Protein AF-A0A1F2T6V3-F1 (afdb_monomer_lite)

Sequence (115 aa):
MSKENAGTTALYRAPLGANAARLEAVARLPVGRITGGDVSPDGDWVAMRTNQELLLYRTASLTGGKRAEPRRFELASVAEPQREGVAIGADGLIYLVGEGGGGGGTLATIRCSLR

Structure (mmCIF, N/CA/C/O backbone):
data_AF-A0A1F2T6V3-F1
#
_entry.id   AF-A0A1F2T6V3-F1
#
loop_
_atom_site.group_PDB
_atom_site.id
_atom_site.type_symbol
_atom_site.label_atom_id
_atom_site.label_alt_id
_atom_site.label_comp_id
_atom_site.label_asym_id
_atom_site.label_entity_id
_atom_site.label_seq_id
_atom_site.pdbx_PDB_ins_code
_atom_site.Cartn_x
_atom_site.Cartn_y
_atom_site.Cartn_z
_atom_site.occupancy
_atom_site.B_iso_or_equiv
_atom_site.auth_seq_id
_atom_site.auth_comp_id
_atom_site.auth_asym_id
_atom_site.auth_atom_id
_atom_site.pdbx_PDB_model_num
ATOM 1 N N . MET A 1 1 ? 6.406 22.471 -2.160 1.00 27.31 1 MET A N 1
ATOM 2 C CA . MET A 1 1 ? 6.058 21.876 -0.852 1.00 27.31 1 MET A CA 1
ATOM 3 C C . MET A 1 1 ? 6.088 20.365 -1.009 1.00 27.31 1 MET A C 1
ATOM 5 O O . MET A 1 1 ? 5.158 19.825 -1.592 1.00 27.31 1 MET A O 1
ATOM 9 N N . SER A 1 2 ? 7.159 19.684 -0.595 1.00 35.47 2 SER A N 1
ATOM 10 C CA . SER A 1 2 ? 7.128 18.219 -0.522 1.00 35.47 2 SER A CA 1
ATOM 11 C C . SER A 1 2 ? 6.339 17.821 0.725 1.00 35.47 2 SER A C 1
ATOM 13 O O . SER A 1 2 ? 6.506 18.393 1.801 1.00 35.47 2 SER A O 1
ATOM 15 N N . LYS A 1 3 ? 5.416 16.876 0.567 1.00 43.69 3 LYS A N 1
ATOM 16 C CA . LYS A 1 3 ? 4.506 16.362 1.603 1.00 43.69 3 LYS A CA 1
ATOM 17 C C . LYS A 1 3 ? 5.250 15.421 2.573 1.00 43.69 3 LYS A C 1
ATOM 19 O O . LYS A 1 3 ? 4.735 14.369 2.933 1.00 43.69 3 LYS A O 1
ATOM 24 N N . GLU A 1 4 ? 6.508 15.711 2.902 1.00 55.72 4 GLU A N 1
ATOM 25 C CA . GLU A 1 4 ? 7.462 14.686 3.337 1.00 55.72 4 GLU A CA 1
ATOM 26 C C . GLU A 1 4 ? 8.332 15.151 4.498 1.00 55.72 4 GLU A C 1
ATOM 28 O O . GLU A 1 4 ? 8.857 16.262 4.493 1.00 55.72 4 GLU A O 1
ATOM 33 N N . ASN A 1 5 ? 8.507 14.267 5.484 1.00 48.28 5 ASN A N 1
ATOM 34 C CA . ASN A 1 5 ? 9.433 14.480 6.588 1.00 48.28 5 ASN A CA 1
ATOM 35 C C . ASN A 1 5 ? 10.209 13.182 6.890 1.00 48.28 5 ASN A C 1
ATOM 37 O O . ASN A 1 5 ? 9.667 12.224 7.445 1.00 48.28 5 ASN A O 1
ATOM 41 N N . ALA A 1 6 ? 11.485 13.169 6.495 1.00 52.47 6 ALA A N 1
ATOM 42 C CA . ALA A 1 6 ? 12.550 12.310 7.025 1.00 52.47 6 ALA A CA 1
ATOM 43 C C . ALA A 1 6 ? 12.270 10.790 7.125 1.00 52.47 6 ALA A C 1
ATOM 45 O O . ALA A 1 6 ? 12.573 10.169 8.141 1.00 52.47 6 ALA A O 1
ATOM 46 N N . GLY A 1 7 ? 11.708 10.165 6.082 1.00 62.19 7 GLY A N 1
ATOM 47 C CA . GLY A 1 7 ? 11.634 8.695 6.006 1.00 62.19 7 GLY A CA 1
ATOM 48 C C . GLY A 1 7 ? 10.656 8.035 6.986 1.00 62.19 7 GLY A C 1
ATOM 49 O O . GLY A 1 7 ? 10.753 6.835 7.232 1.00 62.19 7 GLY A O 1
ATOM 50 N N . THR A 1 8 ? 9.716 8.805 7.541 1.00 73.50 8 THR A N 1
ATOM 51 C CA . T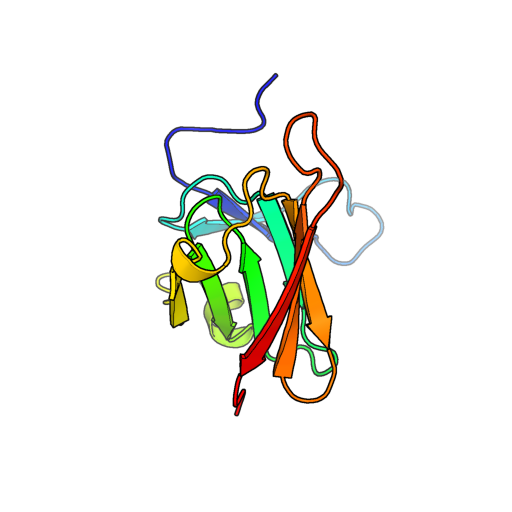HR A 1 8 ? 8.601 8.273 8.331 1.00 73.50 8 THR A CA 1
ATOM 52 C C . THR A 1 8 ? 7.277 8.735 7.741 1.00 73.50 8 THR A C 1
ATOM 54 O O . THR A 1 8 ? 7.101 9.912 7.426 1.00 73.50 8 THR A O 1
ATOM 57 N N . THR A 1 9 ? 6.328 7.810 7.613 1.00 84.94 9 THR A N 1
ATOM 58 C CA . THR A 1 9 ? 4.981 8.106 7.112 1.00 84.94 9 THR A CA 1
ATOM 59 C C . THR A 1 9 ? 3.999 8.128 8.275 1.00 84.94 9 THR A C 1
ATOM 61 O O . THR A 1 9 ? 3.973 7.212 9.096 1.00 84.94 9 THR A O 1
ATOM 64 N N . ALA A 1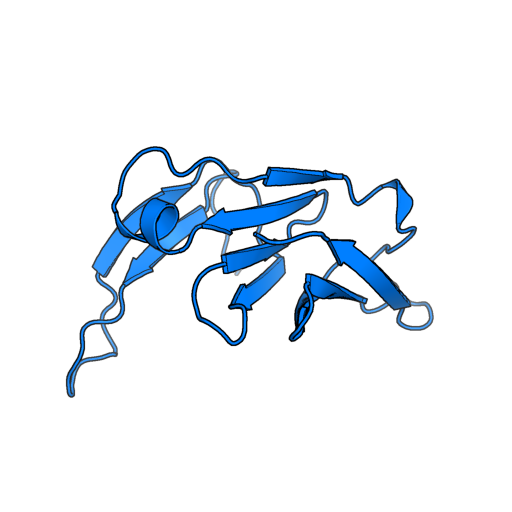 10 ? 3.191 9.182 8.377 1.00 87.19 10 ALA A N 1
ATOM 65 C CA . ALA A 1 10 ? 2.153 9.280 9.397 1.00 87.19 10 ALA A CA 1
ATOM 66 C C . ALA A 1 10 ? 0.849 8.633 8.904 1.00 87.19 10 ALA A C 1
ATOM 68 O O . ALA A 1 10 ? 0.369 8.941 7.814 1.00 87.19 10 ALA A O 1
ATOM 69 N N . LEU A 1 11 ? 0.282 7.750 9.726 1.00 87.06 11 LEU A N 1
ATOM 70 C CA . LEU A 1 11 ? -1.035 7.158 9.531 1.00 87.06 11 LEU A CA 1
ATOM 71 C C . LEU A 1 11 ? -2.063 7.962 10.319 1.00 87.06 11 LEU A C 1
ATOM 73 O O . LEU A 1 11 ? -1.888 8.202 11.520 1.00 87.06 11 LEU A O 1
ATOM 77 N N . TYR A 1 12 ? -3.153 8.316 9.650 1.00 88.38 12 TYR A N 1
ATOM 78 C CA . TYR A 1 12 ? -4.260 9.038 10.250 1.00 88.38 12 TYR A CA 1
ATOM 79 C C . TYR A 1 12 ? -5.583 8.302 10.050 1.00 88.38 12 TYR A C 1
ATOM 81 O O . TYR A 1 12 ? -5.749 7.553 9.091 1.00 88.38 12 TYR A O 1
ATOM 89 N N . ARG A 1 13 ? -6.533 8.559 10.946 1.00 86.69 13 ARG A N 1
ATOM 90 C CA . ARG A 1 13 ? -7.919 8.106 10.866 1.00 86.69 13 ARG A CA 1
ATOM 91 C C . ARG A 1 13 ? -8.814 9.308 10.595 1.00 86.69 13 ARG A C 1
ATOM 93 O O . ARG A 1 13 ? -8.699 10.328 11.272 1.00 86.69 13 ARG A O 1
ATOM 100 N N . ALA A 1 14 ? -9.705 9.181 9.620 1.00 86.56 14 ALA A N 1
ATOM 101 C CA . ALA A 1 14 ? -10.791 10.134 9.446 1.00 86.56 14 ALA A CA 1
ATOM 102 C C . ALA A 1 14 ? -11.923 9.779 10.431 1.00 86.56 14 ALA A C 1
ATOM 104 O O . ALA A 1 14 ? -12.371 8.628 10.426 1.00 86.56 14 ALA A O 1
ATOM 105 N N . PRO A 1 15 ? -12.371 10.706 11.294 1.00 81.31 15 PRO A N 1
ATOM 106 C CA . PRO A 1 15 ? -13.515 10.462 12.161 1.00 81.31 15 PRO A CA 1
ATOM 107 C C . PRO A 1 15 ? -14.796 10.341 11.324 1.00 81.31 15 PRO A C 1
ATOM 109 O O . PRO A 1 15 ? -14.978 11.053 10.335 1.00 81.31 15 PRO A O 1
ATOM 112 N N . LEU A 1 16 ? -15.700 9.448 11.730 1.00 78.62 16 LEU A N 1
ATOM 113 C CA . LEU A 1 16 ? -17.016 9.316 11.105 1.00 78.62 16 LEU A CA 1
ATOM 114 C C . LEU A 1 16 ? -17.903 10.491 11.557 1.00 78.62 16 LEU A C 1
ATOM 116 O O . LEU A 1 16 ? -18.162 10.642 12.749 1.00 78.62 16 LEU A O 1
ATOM 120 N N . GLY A 1 17 ? -18.354 11.340 10.625 1.00 74.12 17 GLY A N 1
ATOM 121 C CA . GLY A 1 17 ? -19.262 12.463 10.905 1.00 74.12 17 GLY A CA 1
ATOM 122 C C . GLY A 1 17 ? -19.018 13.708 10.042 1.00 74.12 17 GLY A C 1
ATOM 123 O O . GLY A 1 17 ? -18.116 13.741 9.209 1.00 74.12 17 GLY A O 1
ATOM 124 N N . ALA A 1 18 ? -19.814 14.763 10.263 1.00 65.06 18 ALA A N 1
ATOM 125 C CA . ALA A 1 18 ? -19.802 15.999 9.463 1.00 65.06 18 ALA A CA 1
ATOM 126 C C . ALA A 1 18 ? -18.479 16.801 9.521 1.00 65.06 18 ALA A C 1
ATOM 128 O O . ALA A 1 18 ? -18.261 17.685 8.699 1.00 65.06 18 ALA A O 1
ATOM 129 N N . ASN A 1 19 ? -17.574 16.470 10.451 1.00 59.41 19 ASN A N 1
ATOM 130 C CA . ASN A 1 19 ? -16.278 17.132 10.641 1.00 59.41 19 ASN A CA 1
ATOM 131 C C . ASN A 1 19 ? -15.089 16.276 10.159 1.00 59.41 19 ASN A C 1
ATOM 133 O O . ASN A 1 19 ? -14.025 16.279 10.778 1.00 59.41 19 ASN A O 1
ATOM 137 N N . ALA A 1 20 ? -15.234 15.579 9.026 1.00 64.31 20 ALA A N 1
ATOM 138 C CA . ALA A 1 20 ? -14.164 14.793 8.393 1.00 64.31 20 ALA A CA 1
ATOM 139 C C . ALA A 1 20 ? -12.911 15.613 7.987 1.00 64.31 20 ALA A C 1
ATOM 141 O O . ALA A 1 20 ? -11.911 15.048 7.553 1.00 64.31 20 ALA A O 1
ATOM 142 N N . ALA A 1 21 ? -12.934 16.943 8.148 1.00 75.44 21 ALA A N 1
ATOM 143 C CA . ALA A 1 21 ? -11.815 17.836 7.851 1.00 75.44 21 ALA A CA 1
ATOM 144 C C . ALA A 1 21 ? -10.628 17.713 8.830 1.00 75.44 21 ALA A C 1
ATOM 146 O O . ALA A 1 21 ? -9.523 18.143 8.498 1.00 75.44 21 ALA A O 1
ATOM 147 N N . ARG A 1 22 ? -10.821 17.140 10.029 1.00 83.19 22 ARG A N 1
ATOM 148 C CA . ARG A 1 22 ? -9.736 16.930 11.001 1.00 83.19 22 ARG A CA 1
ATOM 149 C C . ARG A 1 22 ? -9.420 15.447 11.141 1.00 83.19 22 ARG A C 1
ATOM 151 O O . ARG A 1 22 ? -10.245 14.680 11.618 1.00 83.19 22 ARG A O 1
ATOM 158 N N . LEU A 1 23 ? -8.199 15.069 10.774 1.00 87.69 23 LEU A N 1
ATOM 159 C CA . LEU A 1 23 ? -7.716 13.699 10.905 1.00 87.69 23 LEU A CA 1
ATOM 160 C C . LEU A 1 23 ? -7.093 13.449 12.288 1.00 87.69 23 LEU A C 1
ATOM 162 O O . LEU A 1 23 ? -6.388 14.303 12.832 1.00 87.69 23 LEU A O 1
ATOM 166 N N . GLU A 1 24 ? -7.315 12.258 12.837 1.00 86.75 24 GLU A N 1
ATOM 167 C CA . GLU A 1 24 ? -6.734 11.797 14.099 1.00 86.75 24 GLU A CA 1
ATOM 168 C C . GLU A 1 24 ? -5.446 11.019 13.830 1.00 86.75 24 GLU A C 1
ATOM 170 O O . GLU A 1 24 ? -5.426 10.104 13.009 1.00 86.75 24 GLU A O 1
ATOM 175 N N . ALA A 1 25 ? -4.351 11.365 14.507 1.00 86.94 25 ALA A N 1
ATOM 176 C CA . ALA A 1 25 ? -3.099 10.629 14.362 1.00 86.94 25 ALA A CA 1
ATOM 177 C C . ALA A 1 25 ? -3.223 9.228 14.983 1.00 86.94 25 ALA A C 1
ATOM 179 O O . ALA A 1 25 ? -3.573 9.096 16.154 1.00 86.94 25 ALA A O 1
ATOM 180 N N . VAL A 1 26 ? -2.892 8.191 14.210 1.00 86.31 26 VAL A N 1
ATOM 181 C CA . VAL A 1 26 ? -2.947 6.785 14.650 1.00 86.31 26 VAL A CA 1
ATOM 182 C C . VAL A 1 26 ? -1.550 6.266 14.965 1.00 86.31 26 VAL A C 1
ATOM 184 O O . VAL A 1 26 ? -1.305 5.722 16.040 1.00 86.31 26 VAL A O 1
ATOM 187 N N . ALA A 1 27 ? -0.619 6.418 14.021 1.00 85.56 27 ALA A N 1
ATOM 188 C CA . ALA A 1 27 ? 0.725 5.866 14.139 1.00 85.56 27 ALA A CA 1
ATOM 189 C C . ALA A 1 27 ? 1.731 6.593 13.241 1.00 85.56 27 ALA A C 1
ATOM 191 O O . ALA A 1 27 ? 1.369 7.303 12.304 1.00 85.56 27 ALA A O 1
ATOM 192 N N . ARG A 1 28 ? 3.018 6.358 13.506 1.00 86.12 28 ARG A N 1
ATOM 193 C CA . ARG A 1 28 ? 4.100 6.599 12.550 1.00 86.12 28 ARG A CA 1
ATOM 194 C C . ARG A 1 28 ? 4.615 5.254 12.068 1.00 86.12 28 ARG A C 1
ATOM 196 O O . ARG A 1 28 ? 4.912 4.381 12.881 1.00 86.12 28 ARG A O 1
ATOM 203 N N . LEU A 1 29 ? 4.703 5.101 10.759 1.00 84.81 29 LEU A N 1
ATOM 204 C CA . LEU A 1 29 ? 5.214 3.916 10.095 1.00 84.81 29 LEU A CA 1
ATOM 205 C C . LEU A 1 29 ? 6.679 4.173 9.708 1.00 84.81 29 LEU A C 1
ATOM 207 O O . LEU A 1 29 ? 6.967 5.234 9.139 1.00 84.81 29 LEU A O 1
ATOM 211 N N . PRO A 1 30 ? 7.604 3.238 9.992 1.00 84.75 30 PRO A N 1
ATOM 212 C CA . PRO A 1 30 ? 9.012 3.337 9.603 1.00 84.75 30 PRO A CA 1
ATOM 213 C C . PRO A 1 30 ? 9.175 2.973 8.119 1.00 84.75 30 PRO A C 1
ATOM 215 O O . PRO A 1 30 ? 9.874 2.029 7.755 1.00 84.75 30 PRO A O 1
ATOM 218 N N . VAL A 1 31 ? 8.436 3.674 7.265 1.00 84.00 31 VAL A N 1
ATOM 219 C CA . VAL A 1 31 ? 8.418 3.485 5.817 1.00 84.00 31 VAL A CA 1
ATOM 220 C C . VAL A 1 31 ? 8.731 4.815 5.163 1.00 84.00 31 VAL A C 1
ATOM 222 O O . VAL A 1 31 ? 8.282 5.870 5.628 1.00 84.00 31 VAL A O 1
ATOM 225 N N . GLY A 1 32 ? 9.512 4.740 4.087 1.00 80.62 32 GLY A N 1
ATOM 226 C CA . GLY A 1 32 ? 9.896 5.897 3.296 1.00 80.62 32 GLY A CA 1
ATOM 227 C C . GLY A 1 32 ? 8.704 6.552 2.601 1.00 80.62 32 GLY A C 1
ATOM 228 O O . GLY A 1 32 ? 7.540 6.283 2.894 1.00 80.62 32 GLY A O 1
ATOM 229 N N . ARG A 1 33 ? 9.011 7.427 1.647 1.00 85.19 33 ARG A N 1
A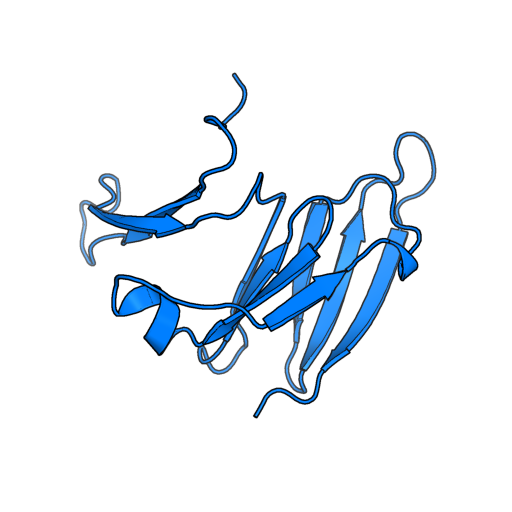TOM 230 C CA . ARG A 1 33 ? 8.006 8.138 0.857 1.00 85.19 33 ARG A CA 1
ATOM 231 C C . ARG A 1 33 ? 7.049 7.154 0.175 1.00 85.19 33 ARG A C 1
ATOM 233 O O . ARG A 1 33 ? 7.473 6.390 -0.694 1.00 85.19 33 ARG A O 1
ATOM 240 N N . ILE A 1 34 ? 5.773 7.220 0.550 1.00 88.88 34 ILE A N 1
ATOM 241 C CA . ILE A 1 34 ? 4.693 6.517 -0.143 1.00 88.88 34 ILE A CA 1
ATOM 242 C C . ILE A 1 34 ? 4.362 7.267 -1.434 1.00 88.88 34 ILE A C 1
ATOM 244 O O . ILE A 1 34 ? 4.215 8.489 -1.421 1.00 88.88 34 ILE A O 1
ATOM 248 N N . THR A 1 35 ? 4.243 6.538 -2.537 1.00 88.75 35 THR A N 1
ATOM 249 C CA . THR A 1 35 ? 3.858 7.072 -3.848 1.00 88.75 35 THR A CA 1
ATOM 250 C C . THR A 1 35 ? 2.451 6.682 -4.267 1.00 88.75 35 THR A C 1
ATOM 252 O O . THR A 1 35 ? 1.799 7.451 -4.964 1.00 88.75 35 THR A O 1
ATOM 255 N N . GLY A 1 36 ? 1.938 5.572 -3.739 1.00 90.81 36 GLY A N 1
ATOM 256 C CA . GLY A 1 36 ? 0.568 5.133 -3.958 1.00 90.81 36 GLY A CA 1
ATOM 257 C C . GLY A 1 36 ? 0.102 4.187 -2.861 1.00 90.81 36 GLY A C 1
ATOM 258 O O . GLY A 1 36 ? 0.910 3.629 -2.113 1.00 90.81 36 GLY A O 1
ATOM 259 N N . GLY A 1 37 ? -1.206 3.998 -2.768 1.00 92.88 37 GLY A N 1
ATOM 260 C CA . GLY A 1 37 ? -1.792 3.011 -1.880 1.00 92.88 37 GLY A CA 1
ATOM 261 C C . GLY A 1 37 ? -3.206 2.655 -2.301 1.00 92.88 37 GLY A C 1
ATOM 262 O O . GLY A 1 37 ? -3.884 3.470 -2.921 1.00 92.88 37 GLY A O 1
ATOM 263 N N . ASP A 1 38 ? -3.614 1.441 -1.963 1.00 95.69 38 ASP A N 1
ATOM 264 C CA . ASP A 1 38 ? -4.929 0.899 -2.284 1.00 95.69 38 ASP A CA 1
ATOM 265 C C . ASP A 1 38 ? -5.332 -0.166 -1.251 1.00 95.69 38 ASP A C 1
ATOM 267 O O . ASP A 1 38 ? -4.490 -0.658 -0.490 1.00 95.69 38 ASP A O 1
ATOM 271 N N . VAL A 1 39 ? -6.616 -0.505 -1.194 1.00 94.56 39 VAL A N 1
ATOM 272 C CA . VAL A 1 39 ? -7.181 -1.478 -0.249 1.00 94.56 39 VAL A CA 1
ATOM 273 C C . VAL A 1 39 ? -7.826 -2.612 -1.033 1.00 94.56 39 VAL A C 1
ATOM 275 O O . VAL A 1 39 ? -8.506 -2.368 -2.025 1.00 94.56 39 VAL A O 1
ATOM 278 N N . SER A 1 40 ? -7.613 -3.858 -0.602 1.00 94.00 40 SER A N 1
ATOM 279 C CA . SER A 1 40 ? -8.228 -5.013 -1.258 1.00 94.00 40 SER A CA 1
ATOM 280 C C . SER A 1 40 ? -9.759 -4.921 -1.234 1.00 94.00 40 SER A C 1
ATOM 282 O O . SER A 1 40 ? -10.319 -4.343 -0.301 1.00 94.00 40 SER A O 1
ATOM 284 N N . PRO A 1 41 ? -10.466 -5.525 -2.209 1.00 93.19 41 PRO A N 1
ATOM 285 C CA . PRO A 1 41 ? -11.930 -5.463 -2.259 1.00 93.19 41 PRO A CA 1
ATOM 286 C C . PRO A 1 41 ? -12.646 -6.003 -1.010 1.00 93.19 41 PRO A C 1
ATOM 288 O O . PRO A 1 41 ? -13.753 -5.568 -0.706 1.00 93.19 41 PRO A O 1
ATOM 291 N N . ASP A 1 42 ? -12.023 -6.938 -0.289 1.00 92.81 42 ASP A N 1
ATOM 292 C CA . ASP A 1 42 ? -12.515 -7.485 0.984 1.00 92.81 42 ASP A CA 1
ATOM 293 C C . ASP A 1 42 ? -12.157 -6.618 2.208 1.00 92.81 42 ASP A C 1
ATOM 295 O O . ASP A 1 42 ? -12.661 -6.855 3.303 1.00 92.81 42 ASP A O 1
ATOM 299 N N . GLY A 1 43 ? -11.313 -5.598 2.039 1.00 93.12 43 GLY A N 1
ATOM 300 C CA . GLY A 1 43 ? -10.851 -4.719 3.109 1.00 93.12 43 GLY A CA 1
ATOM 301 C C . GLY A 1 43 ? -9.746 -5.302 3.994 1.00 93.12 43 GLY A C 1
ATOM 302 O O . GLY A 1 43 ? -9.272 -4.602 4.892 1.00 93.12 43 GLY A O 1
ATOM 303 N N . ASP A 1 44 ? -9.294 -6.535 3.764 1.00 93.81 44 ASP A N 1
ATOM 304 C CA . ASP A 1 44 ? -8.361 -7.233 4.659 1.00 93.81 44 ASP A CA 1
ATOM 305 C C . ASP A 1 44 ? -6.897 -6.816 4.481 1.00 93.81 44 ASP A C 1
ATOM 307 O O . ASP A 1 44 ? -6.074 -7.007 5.392 1.00 93.81 44 ASP A O 1
ATOM 311 N N . TRP A 1 45 ? -6.564 -6.240 3.327 1.00 94.62 45 TRP A N 1
ATOM 312 C CA . TRP A 1 45 ? -5.214 -5.843 2.962 1.00 94.62 45 TRP A CA 1
ATOM 313 C C . TRP A 1 45 ? -5.134 -4.384 2.535 1.00 94.62 45 TRP A C 1
ATOM 315 O O . TRP A 1 45 ? -5.951 -3.889 1.766 1.00 94.62 45 TRP A O 1
ATOM 325 N N . VAL A 1 46 ? -4.064 -3.722 2.968 1.00 94.31 46 VAL A N 1
ATOM 326 C CA . VAL A 1 46 ? -3.648 -2.412 2.468 1.00 94.31 46 VAL A CA 1
ATOM 327 C C . VAL A 1 46 ? -2.336 -2.579 1.719 1.00 94.31 46 VAL A C 1
ATOM 329 O O . VAL A 1 46 ? -1.333 -3.008 2.298 1.00 94.31 46 VAL A O 1
ATOM 332 N N . ALA A 1 47 ? -2.339 -2.215 0.442 1.00 94.94 47 ALA A N 1
ATOM 333 C CA . ALA A 1 47 ? -1.138 -2.061 -0.355 1.00 94.94 47 ALA A CA 1
ATOM 334 C C . ALA A 1 47 ? -0.631 -0.624 -0.224 1.00 94.94 47 ALA A C 1
ATOM 336 O O . ALA A 1 47 ? -1.368 0.335 -0.433 1.00 94.94 47 ALA A O 1
ATOM 337 N N . MET A 1 48 ? 0.642 -0.468 0.110 1.00 93.25 48 MET A N 1
ATOM 338 C CA . MET A 1 48 ? 1.354 0.802 0.060 1.00 93.25 48 MET A CA 1
ATOM 339 C C . MET A 1 48 ? 2.585 0.634 -0.810 1.00 93.25 48 MET A C 1
ATOM 341 O O . MET A 1 48 ? 3.306 -0.355 -0.710 1.00 93.25 48 MET A O 1
ATOM 345 N N . ARG A 1 49 ? 2.846 1.620 -1.652 1.00 92.19 49 ARG A N 1
ATOM 346 C CA . ARG A 1 49 ? 3.967 1.606 -2.577 1.00 92.19 49 ARG A CA 1
ATOM 347 C C . ARG A 1 49 ? 4.940 2.706 -2.214 1.00 92.19 49 ARG A C 1
ATOM 349 O O . ARG A 1 49 ? 4.528 3.833 -1.968 1.00 92.19 49 ARG A O 1
ATOM 356 N N . THR A 1 50 ? 6.223 2.383 -2.197 1.00 88.69 50 THR A N 1
ATOM 357 C CA . THR A 1 50 ? 7.307 3.364 -2.152 1.00 88.69 50 THR A CA 1
ATOM 358 C C . THR A 1 50 ? 8.041 3.375 -3.486 1.00 88.69 50 THR A C 1
ATOM 360 O O . THR A 1 50 ? 7.750 2.597 -4.395 1.00 88.69 50 THR A O 1
ATOM 363 N N . ASN A 1 51 ? 9.069 4.214 -3.591 1.00 84.00 51 ASN A N 1
ATOM 364 C CA . ASN A 1 51 ? 9.989 4.140 -4.719 1.00 84.00 51 ASN A CA 1
ATOM 365 C C . ASN A 1 51 ? 10.753 2.808 -4.785 1.00 84.00 51 ASN A C 1
ATOM 367 O O . ASN A 1 51 ? 11.371 2.541 -5.799 1.00 84.00 51 ASN A O 1
ATOM 371 N N . GLN A 1 52 ? 10.821 1.994 -3.738 1.00 86.25 52 GLN A N 1
ATOM 372 C CA . GLN A 1 52 ? 11.690 0.807 -3.735 1.00 86.25 52 GLN A CA 1
ATOM 373 C C . GLN A 1 52 ? 10.929 -0.482 -3.464 1.00 86.25 52 GLN A C 1
ATOM 375 O O . GLN A 1 52 ? 11.363 -1.551 -3.883 1.00 86.25 52 GLN A O 1
ATOM 380 N N . GLU A 1 53 ? 9.793 -0.383 -2.787 1.00 90.44 53 GLU A N 1
ATOM 381 C CA . GLU A 1 53 ? 9.108 -1.525 -2.210 1.00 90.44 53 GLU A CA 1
ATOM 382 C C . GLU A 1 53 ? 7.600 -1.415 -2.416 1.00 90.44 53 GLU A C 1
ATOM 384 O O . GLU A 1 53 ? 7.007 -0.340 -2.287 1.00 90.44 53 GLU A O 1
ATOM 389 N N . LEU A 1 54 ? 6.974 -2.562 -2.649 1.00 92.00 54 LEU A N 1
ATOM 390 C CA . LEU A 1 54 ? 5.569 -2.788 -2.359 1.00 92.00 54 LEU A CA 1
ATOM 391 C C . LEU A 1 54 ? 5.455 -3.356 -0.940 1.00 92.00 54 LEU A C 1
ATOM 393 O O . LEU A 1 54 ? 6.112 -4.335 -0.586 1.00 92.00 54 LEU A O 1
ATOM 397 N N . LEU A 1 55 ? 4.604 -2.731 -0.137 1.00 93.56 55 LEU A N 1
ATOM 398 C CA . LEU A 1 55 ? 4.340 -3.057 1.255 1.00 93.56 55 LEU A CA 1
ATOM 399 C C . LEU A 1 55 ? 2.890 -3.527 1.376 1.00 93.56 55 LEU A C 1
ATOM 401 O O . LEU A 1 55 ? 1.974 -2.776 1.047 1.00 93.56 55 LEU A O 1
ATOM 405 N N . LEU A 1 56 ? 2.668 -4.743 1.868 1.00 94.25 56 LEU A N 1
ATOM 406 C CA . LEU A 1 56 ? 1.330 -5.290 2.098 1.00 94.25 56 LEU A CA 1
ATOM 407 C C . LEU A 1 56 ? 1.085 -5.467 3.589 1.00 94.25 56 LEU A C 1
ATOM 409 O O . LEU A 1 56 ? 1.747 -6.271 4.249 1.00 94.25 56 LEU A O 1
ATOM 413 N N . TYR A 1 57 ? 0.112 -4.734 4.110 1.00 93.38 57 TYR A N 1
ATOM 414 C CA . TYR A 1 57 ? -0.298 -4.797 5.504 1.00 93.38 57 TYR A CA 1
ATOM 415 C C . TYR A 1 57 ? -1.635 -5.503 5.638 1.00 93.38 57 TYR A C 1
ATOM 417 O O . TYR A 1 57 ? -2.545 -5.253 4.854 1.00 93.38 57 TYR A O 1
ATOM 425 N N . ARG A 1 58 ? -1.795 -6.290 6.702 1.00 93.44 58 ARG A N 1
ATOM 426 C CA . ARG A 1 58 ? -3.133 -6.620 7.196 1.00 93.44 58 ARG A CA 1
ATOM 427 C C . ARG A 1 58 ? -3.789 -5.359 7.747 1.00 93.44 58 ARG A C 1
ATOM 429 O O . ARG A 1 58 ? -3.202 -4.692 8.604 1.00 93.44 58 ARG A O 1
ATOM 436 N N . THR A 1 59 ? -5.009 -5.060 7.312 1.00 92.50 59 THR A N 1
ATOM 437 C CA . THR A 1 59 ? -5.750 -3.862 7.739 1.00 92.50 59 THR A CA 1
ATOM 438 C C . THR A 1 59 ? -5.942 -3.823 9.254 1.00 92.50 59 THR A C 1
ATOM 440 O O . THR A 1 59 ? -5.715 -2.787 9.885 1.00 92.50 59 THR A O 1
ATOM 443 N N . ALA A 1 60 ? -6.268 -4.964 9.869 1.00 91.81 60 ALA A N 1
ATOM 444 C CA . ALA A 1 60 ? -6.417 -5.075 11.320 1.00 91.81 60 ALA A CA 1
ATOM 445 C C . ALA A 1 60 ? -5.115 -4.735 12.069 1.00 91.81 60 ALA A C 1
ATOM 447 O O . ALA A 1 60 ? -5.131 -3.993 13.049 1.00 91.81 60 ALA A O 1
ATOM 448 N N . SER A 1 61 ? -3.966 -5.206 11.574 1.00 89.94 61 SER A N 1
ATOM 449 C CA . SER A 1 61 ? -2.659 -4.888 12.163 1.00 89.94 61 SER A CA 1
ATOM 450 C C . SER A 1 61 ? -2.299 -3.414 11.984 1.00 89.94 61 SER A C 1
ATOM 452 O O . SER A 1 61 ? -1.785 -2.787 12.908 1.00 89.94 61 SER A O 1
ATOM 454 N 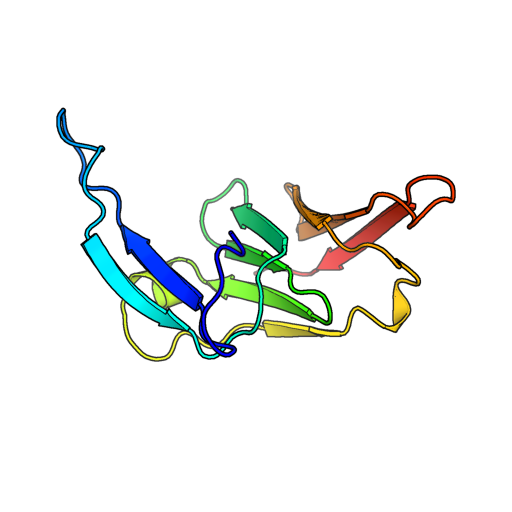N . LEU A 1 62 ? -2.584 -2.845 10.808 1.00 89.06 62 LEU A N 1
ATOM 455 C CA . LEU A 1 62 ? -2.277 -1.451 10.494 1.00 89.06 62 LEU A CA 1
ATOM 456 C C . LEU A 1 62 ? -3.094 -0.470 11.344 1.00 89.06 62 LEU A C 1
ATOM 458 O O . LEU A 1 62 ? -2.556 0.519 11.841 1.00 89.06 62 LEU A O 1
ATOM 462 N N . THR A 1 63 ? -4.381 -0.755 11.537 1.00 86.81 63 THR A N 1
ATOM 463 C CA . THR A 1 63 ? -5.312 0.120 12.266 1.00 86.81 63 THR A CA 1
ATOM 464 C C . THR A 1 63 ? -5.306 -0.097 13.781 1.00 86.81 63 THR A C 1
ATOM 466 O O . THR A 1 63 ? -5.659 0.827 14.516 1.00 86.81 63 THR A O 1
ATOM 469 N N . GLY A 1 64 ? -4.862 -1.270 14.251 1.00 82.31 64 GLY A N 1
ATOM 470 C CA . GLY A 1 64 ? -4.775 -1.627 15.672 1.00 82.31 64 GLY A CA 1
ATOM 471 C C . GLY A 1 64 ? -3.717 -0.855 16.472 1.00 82.31 64 GLY A C 1
ATOM 472 O O . GLY A 1 64 ? -3.820 -0.763 17.691 1.00 82.31 64 GLY A O 1
ATOM 473 N N .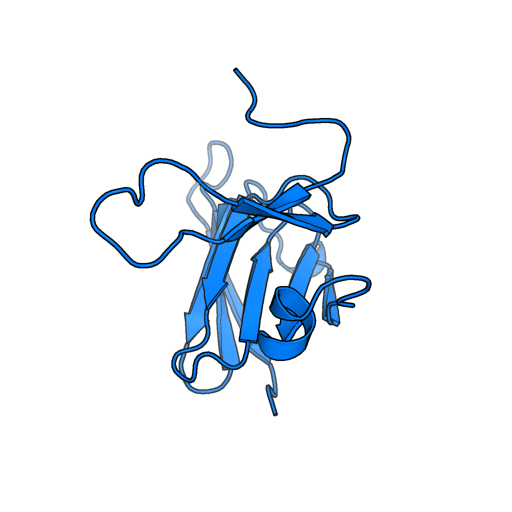 GLY A 1 65 ? -2.747 -0.231 15.799 1.00 67.44 65 GLY A N 1
ATOM 474 C CA . GLY A 1 65 ? -1.776 0.668 16.421 1.00 67.44 65 GLY A CA 1
ATOM 475 C C . GLY A 1 65 ? -0.574 -0.035 17.070 1.00 67.44 65 GLY A C 1
ATOM 476 O O . GLY A 1 65 ? -0.703 -0.903 17.921 1.00 67.44 65 GLY A O 1
ATOM 477 N N . LYS A 1 66 ? 0.616 0.457 16.692 1.00 63.00 66 LYS A N 1
ATOM 478 C CA . LYS A 1 66 ? 1.984 0.091 17.121 1.00 63.00 66 LYS A CA 1
ATOM 479 C C . LYS A 1 66 ? 2.472 -1.299 16.664 1.00 63.00 66 LYS A C 1
ATOM 481 O O . LYS A 1 66 ? 2.129 -2.319 17.241 1.00 63.00 66 LYS A O 1
ATOM 486 N N . ARG A 1 67 ? 3.399 -1.270 15.688 1.00 69.56 67 ARG A N 1
ATOM 487 C CA . ARG A 1 67 ? 4.134 -2.398 15.061 1.00 69.56 67 ARG A CA 1
ATOM 488 C C . ARG A 1 67 ? 3.362 -3.241 14.040 1.00 69.56 67 ARG A C 1
ATOM 490 O O . ARG A 1 67 ? 3.507 -4.456 13.994 1.00 69.56 67 ARG A O 1
ATOM 497 N N . ALA A 1 68 ? 2.604 -2.597 13.158 1.00 81.50 68 ALA A N 1
ATOM 498 C CA . ALA A 1 68 ? 2.209 -3.269 11.927 1.00 81.50 68 ALA A CA 1
ATOM 499 C C . ALA A 1 68 ? 3.468 -3.553 11.091 1.00 81.50 68 ALA A C 1
ATOM 501 O O . ALA A 1 68 ? 4.186 -2.620 10.722 1.00 81.50 68 ALA A O 1
ATOM 502 N N . GLU A 1 69 ? 3.740 -4.824 10.814 1.00 88.12 69 GLU A N 1
ATOM 503 C CA . GLU A 1 69 ? 4.830 -5.237 9.934 1.00 88.12 69 GLU A CA 1
ATOM 504 C C . GLU A 1 69 ? 4.257 -5.614 8.565 1.00 88.12 69 GLU A C 1
ATOM 506 O O . GLU A 1 69 ? 3.365 -6.465 8.489 1.00 88.12 69 GLU A O 1
ATOM 511 N N . PRO A 1 70 ? 4.715 -4.972 7.477 1.00 92.12 70 PRO A N 1
ATOM 512 C CA . PRO A 1 70 ? 4.277 -5.343 6.147 1.00 92.12 70 PRO A CA 1
ATOM 513 C C . PRO A 1 70 ? 5.014 -6.578 5.651 1.00 92.12 70 PRO A C 1
ATOM 515 O O . PRO A 1 70 ? 6.185 -6.799 5.967 1.00 92.12 70 PRO A O 1
ATOM 518 N N . ARG A 1 71 ? 4.381 -7.292 4.724 1.00 92.56 71 ARG A N 1
ATOM 519 C CA . ARG A 1 71 ? 5.133 -8.076 3.742 1.00 92.56 71 ARG A CA 1
ATOM 520 C C . ARG A 1 71 ? 5.759 -7.113 2.739 1.00 92.56 71 ARG A C 1
ATOM 522 O O . ARG A 1 71 ? 5.072 -6.219 2.250 1.00 92.56 71 ARG A O 1
ATOM 529 N N . ARG A 1 72 ? 7.046 -7.289 2.457 1.00 92.25 72 ARG A N 1
ATOM 530 C CA . ARG A 1 72 ? 7.835 -6.407 1.590 1.00 92.25 72 ARG A CA 1
ATOM 531 C C . ARG A 1 72 ? 8.196 -7.126 0.301 1.00 92.25 72 ARG A C 1
ATOM 533 O O . ARG A 1 72 ? 8.596 -8.287 0.341 1.00 92.25 72 ARG A O 1
ATOM 540 N N . PHE A 1 73 ? 8.082 -6.422 -0.816 1.00 89.62 73 PHE A N 1
ATOM 541 C CA . PHE A 1 73 ? 8.525 -6.885 -2.125 1.00 89.62 73 PHE A CA 1
ATOM 542 C C . PHE A 1 73 ? 9.345 -5.784 -2.781 1.00 89.62 73 PHE A C 1
ATOM 544 O O . PHE A 1 73 ? 8.838 -4.683 -2.991 1.00 89.62 73 PHE A O 1
ATOM 551 N N . GLU A 1 74 ? 10.603 -6.073 -3.101 1.00 89.25 74 GLU A N 1
ATOM 552 C CA . GLU A 1 74 ? 11.459 -5.127 -3.811 1.00 89.25 74 GLU A CA 1
ATOM 553 C C . GLU A 1 74 ? 10.987 -4.950 -5.256 1.00 89.25 74 GLU A C 1
ATOM 555 O O . GLU A 1 74 ? 10.697 -5.916 -5.961 1.00 89.25 74 GLU A O 1
ATOM 560 N N . LEU A 1 75 ? 10.935 -3.698 -5.705 1.00 85.56 75 LEU A N 1
ATOM 561 C CA . LEU A 1 75 ? 10.459 -3.326 -7.038 1.00 85.56 75 LEU A CA 1
ATOM 562 C C . LEU A 1 75 ? 11.591 -3.148 -8.055 1.00 85.56 75 LEU A C 1
ATOM 564 O O . LEU A 1 75 ? 11.327 -2.814 -9.209 1.00 85.56 75 LEU A O 1
ATOM 568 N N . ALA A 1 76 ? 12.847 -3.385 -7.661 1.00 81.38 76 ALA A N 1
ATOM 569 C CA . ALA A 1 76 ? 13.998 -3.284 -8.560 1.00 81.38 76 ALA A CA 1
ATOM 570 C C . ALA A 1 76 ? 13.856 -4.195 -9.795 1.00 81.38 76 ALA A C 1
ATOM 572 O O . ALA A 1 76 ? 14.261 -3.819 -10.892 1.00 81.38 76 ALA A O 1
ATOM 573 N N . SER A 1 77 ? 13.217 -5.357 -9.633 1.00 74.69 77 SER A N 1
ATOM 574 C CA . SER A 1 77 ? 12.953 -6.326 -10.703 1.00 74.69 77 SER A CA 1
ATOM 575 C C . SER A 1 77 ? 11.856 -5.903 -11.686 1.00 74.69 77 SER A C 1
ATOM 577 O O . SER A 1 77 ? 11.724 -6.515 -12.742 1.00 74.69 77 SER A O 1
ATOM 579 N N . VAL A 1 78 ? 11.073 -4.868 -11.367 1.00 73.56 78 VAL A N 1
ATOM 580 C CA . VAL A 1 78 ? 9.882 -4.473 -12.137 1.00 73.56 78 VAL A CA 1
ATOM 581 C C . VAL A 1 78 ? 10.194 -3.380 -13.179 1.00 73.56 78 VAL A C 1
ATOM 583 O O . VAL A 1 78 ? 9.311 -2.964 -13.917 1.00 73.56 78 VAL A O 1
ATOM 586 N N . ALA A 1 79 ? 11.461 -2.955 -13.301 1.00 69.75 79 ALA A N 1
ATOM 587 C CA . ALA A 1 79 ? 11.956 -2.030 -14.337 1.00 69.75 79 ALA A CA 1
ATOM 588 C C . ALA A 1 79 ? 11.102 -0.755 -14.525 1.00 69.75 79 ALA A C 1
ATOM 590 O O . ALA A 1 79 ? 10.992 -0.217 -15.624 1.00 69.75 79 ALA A O 1
ATOM 591 N N . GLU A 1 80 ? 10.507 -0.264 -13.437 1.00 68.06 80 GLU A N 1
ATOM 592 C CA . GLU A 1 80 ? 9.555 0.842 -13.454 1.00 68.06 80 GLU A CA 1
ATOM 593 C C . GLU A 1 80 ? 10.224 2.107 -12.869 1.00 68.06 80 GLU A C 1
ATOM 595 O O . GLU A 1 80 ? 10.591 2.112 -11.685 1.00 68.06 80 GLU A O 1
ATOM 600 N N . PRO A 1 81 ? 10.504 3.146 -13.682 1.00 61.69 81 PRO A N 1
ATOM 601 C CA . PRO A 1 81 ? 11.400 4.230 -13.285 1.00 61.69 81 PRO A CA 1
ATOM 602 C C . PRO A 1 81 ? 10.738 5.359 -12.485 1.00 61.69 81 PRO A C 1
ATOM 604 O O . PRO A 1 81 ? 11.451 5.994 -11.707 1.00 61.69 81 PRO A O 1
ATOM 607 N N . GLN A 1 82 ? 9.428 5.620 -12.622 1.00 66.69 82 GLN A N 1
ATOM 608 C CA . GLN A 1 82 ? 8.803 6.813 -12.015 1.00 66.69 82 GLN A CA 1
ATOM 609 C C . GLN A 1 82 ? 7.777 6.597 -10.931 1.00 66.69 82 GLN A C 1
ATOM 611 O O . GLN A 1 82 ? 7.586 7.478 -10.094 1.00 66.69 82 GLN A O 1
ATOM 616 N N . ARG A 1 83 ? 7.299 5.374 -10.798 1.00 73.25 83 ARG A N 1
ATOM 617 C CA . ARG A 1 83 ? 6.977 4.859 -9.484 1.00 73.25 83 ARG A CA 1
ATOM 618 C C . ARG A 1 83 ? 5.874 5.605 -8.772 1.00 73.25 83 ARG A C 1
ATOM 620 O O . ARG A 1 83 ? 6.063 6.045 -7.639 1.00 73.25 83 ARG A O 1
ATOM 627 N N . GLU A 1 84 ? 4.671 5.471 -9.306 1.00 79.81 84 GLU A N 1
ATOM 628 C CA . GLU A 1 84 ? 3.520 6.217 -8.818 1.00 79.81 84 GLU A CA 1
ATOM 629 C C . GLU A 1 84 ? 2.460 5.329 -8.190 1.00 79.81 84 GLU A C 1
ATOM 631 O O . GLU A 1 84 ? 2.298 5.333 -6.973 1.00 79.81 84 GLU A O 1
ATOM 636 N N . GLY A 1 85 ? 1.753 4.537 -8.988 1.00 88.50 85 GLY A N 1
ATOM 637 C CA . GLY A 1 85 ? 0.517 3.910 -8.542 1.00 88.50 85 GLY A CA 1
ATOM 638 C C . GLY A 1 85 ? 0.670 2.448 -8.152 1.00 88.50 85 GLY A C 1
ATOM 639 O O . GLY A 1 85 ? 1.522 1.713 -8.659 1.00 88.50 85 GLY A O 1
ATOM 640 N N . VAL A 1 86 ? -0.218 2.025 -7.260 1.00 93.62 86 VAL A N 1
ATOM 641 C CA . VAL A 1 86 ? -0.524 0.623 -6.991 1.00 93.62 86 VAL A CA 1
ATOM 642 C C . VAL A 1 86 ? -2.037 0.458 -6.983 1.00 93.62 86 VAL A C 1
ATOM 644 O O . VAL A 1 86 ? -2.731 1.336 -6.477 1.00 93.62 86 VAL A O 1
ATOM 647 N N . ALA A 1 87 ? -2.526 -0.654 -7.520 1.00 94.38 87 ALA A N 1
ATOM 648 C CA . ALA A 1 87 ? -3.903 -1.094 -7.340 1.00 94.38 87 ALA A CA 1
ATOM 649 C C . ALA A 1 87 ? -3.934 -2.580 -6.976 1.00 94.38 87 ALA A C 1
ATOM 651 O O . ALA A 1 87 ? -3.123 -3.357 -7.490 1.00 94.38 87 ALA A O 1
ATOM 652 N N . ILE A 1 88 ? -4.859 -2.979 -6.106 1.00 94.06 88 ILE A N 1
ATOM 653 C CA . ILE A 1 88 ? -5.055 -4.364 -5.669 1.00 94.06 88 ILE A CA 1
ATOM 654 C C . ILE A 1 88 ? -6.429 -4.866 -6.130 1.00 94.06 88 ILE A C 1
ATOM 656 O O . ILE A 1 88 ? -7.475 -4.345 -5.762 1.00 94.06 88 ILE A O 1
ATOM 660 N N . GLY A 1 89 ? -6.426 -5.892 -6.978 1.00 89.50 89 GLY A N 1
ATOM 661 C CA . GLY A 1 89 ? -7.637 -6.513 -7.507 1.00 89.50 89 GLY A CA 1
ATOM 662 C C . GLY A 1 89 ? -8.185 -7.636 -6.623 1.00 89.50 89 GLY A C 1
ATOM 663 O O . GLY A 1 89 ? -7.515 -8.132 -5.713 1.00 89.50 89 GLY A O 1
ATOM 664 N N . ALA A 1 90 ? -9.397 -8.092 -6.956 1.00 77.81 90 ALA A N 1
ATOM 665 C CA . ALA A 1 90 ? -9.895 -9.392 -6.511 1.00 77.81 90 ALA A CA 1
ATOM 666 C C . ALA A 1 90 ? -8.934 -10.479 -7.040 1.00 77.81 90 ALA A C 1
ATOM 668 O O . ALA A 1 90 ? -8.437 -10.360 -8.156 1.00 77.81 90 ALA A O 1
ATOM 669 N N . ASP A 1 91 ? -8.609 -11.492 -6.239 1.00 82.56 91 ASP A N 1
ATOM 670 C CA . ASP A 1 91 ? -7.643 -12.572 -6.547 1.00 82.56 91 ASP A CA 1
ATOM 671 C C . ASP A 1 91 ? -6.151 -12.253 -6.331 1.00 82.56 91 ASP A C 1
ATOM 673 O O . ASP A 1 91 ? -5.276 -12.988 -6.802 1.00 82.56 91 ASP A O 1
ATOM 677 N N . GLY A 1 92 ? -5.825 -11.176 -5.610 1.00 84.38 92 GLY A N 1
ATOM 678 C CA . GLY A 1 92 ? -4.440 -10.873 -5.226 1.00 84.38 92 GLY A CA 1
ATOM 679 C C . GLY A 1 92 ? -3.540 -10.468 -6.397 1.00 84.38 92 GLY A C 1
ATOM 680 O O . GLY A 1 92 ? -2.312 -10.512 -6.286 1.00 84.38 92 GLY A O 1
ATOM 681 N N . LEU A 1 93 ? -4.139 -10.077 -7.524 1.00 92.94 93 LEU A N 1
ATOM 682 C CA . LEU A 1 93 ? -3.447 -9.367 -8.592 1.00 92.94 93 LEU A CA 1
ATOM 683 C C . LEU A 1 93 ? -3.162 -7.937 -8.146 1.00 92.94 93 LEU A C 1
ATOM 685 O O . LEU A 1 93 ? -4.053 -7.229 -7.685 1.00 92.94 93 LEU A O 1
ATOM 689 N N . ILE A 1 94 ? -1.916 -7.518 -8.308 1.00 93.44 94 ILE A N 1
ATOM 690 C CA . ILE A 1 94 ? -1.448 -6.182 -7.970 1.00 93.44 94 ILE A CA 1
ATOM 691 C C . ILE A 1 94 ? -0.908 -5.539 -9.236 1.00 93.44 94 ILE A C 1
ATOM 693 O O . ILE A 1 94 ? -0.036 -6.098 -9.902 1.00 93.44 94 ILE A O 1
ATOM 697 N N . TYR A 1 95 ? -1.423 -4.358 -9.547 1.00 92.44 95 TYR A N 1
ATOM 698 C CA . TYR A 1 95 ? -1.002 -3.545 -10.676 1.00 92.44 95 TYR A CA 1
ATOM 699 C C . TYR A 1 95 ? -0.084 -2.442 -10.176 1.00 92.44 95 TYR A C 1
ATOM 701 O O . TYR A 1 95 ? -0.383 -1.784 -9.182 1.00 92.44 95 TYR A O 1
ATOM 709 N N . LEU A 1 96 ? 1.029 -2.240 -10.868 1.00 91.56 96 LEU A N 1
ATOM 710 C CA . LEU A 1 96 ? 1.973 -1.161 -10.624 1.00 91.56 96 LEU A CA 1
ATOM 711 C C . LEU A 1 96 ? 2.032 -0.300 -11.877 1.00 91.56 96 LEU A C 1
ATOM 713 O O . LEU A 1 96 ? 2.249 -0.825 -12.969 1.00 91.56 96 LEU A O 1
ATOM 717 N N . VAL A 1 97 ? 1.840 1.003 -11.708 1.00 89.25 97 VAL A N 1
ATOM 718 C CA . VAL A 1 97 ? 1.872 1.971 -12.808 1.00 89.25 97 VAL A CA 1
ATOM 719 C C . VAL A 1 97 ? 2.914 3.044 -12.545 1.00 89.25 97 VAL A C 1
ATOM 721 O O . VAL A 1 97 ? 3.151 3.428 -11.393 1.00 89.25 97 VAL A O 1
ATOM 724 N N . GLY A 1 98 ? 3.499 3.564 -13.617 1.00 85.50 98 GLY A N 1
ATOM 725 C CA . GLY A 1 98 ? 4.264 4.797 -13.520 1.00 85.50 98 GLY A CA 1
ATOM 726 C C . GLY A 1 98 ? 4.463 5.516 -14.841 1.00 85.50 98 GLY A C 1
ATOM 727 O O . GLY A 1 98 ? 4.352 4.938 -15.923 1.00 85.50 98 GLY A O 1
ATOM 728 N N . GLU A 1 99 ? 4.765 6.803 -14.719 1.00 77.69 99 GLU A N 1
ATOM 729 C CA . GLU A 1 99 ? 4.814 7.791 -15.799 1.00 77.69 99 GLU A CA 1
ATOM 730 C C . GLU A 1 99 ? 6.043 7.703 -16.725 1.00 77.69 99 GLU A C 1
ATOM 732 O O . GLU A 1 99 ? 6.151 8.457 -17.687 1.00 77.69 99 GLU A O 1
ATOM 737 N N . GLY A 1 100 ? 6.980 6.775 -16.498 1.00 72.44 100 GLY A N 1
ATOM 738 C CA . GLY A 1 100 ? 8.067 6.503 -17.453 1.00 72.44 100 GLY A CA 1
ATOM 739 C C . GLY A 1 100 ? 9.186 7.553 -17.527 1.00 72.44 100 GLY A C 1
ATOM 740 O O . GLY A 1 100 ? 10.148 7.360 -18.266 1.00 72.44 100 GLY A O 1
ATOM 741 N N . GLY A 1 101 ? 9.123 8.646 -16.761 1.00 68.81 101 GLY A N 1
ATOM 742 C CA . GLY A 1 101 ? 10.263 9.556 -16.559 1.00 68.81 101 GLY A CA 1
ATOM 743 C C . GLY A 1 101 ? 10.767 10.265 -17.795 1.00 68.81 101 GLY A C 1
ATOM 744 O O . GLY A 1 101 ? 11.974 10.407 -17.974 1.00 68.81 101 GLY A O 1
ATOM 745 N N . GLY A 1 102 ? 9.831 10.708 -18.632 1.00 71.25 102 GLY A N 1
ATOM 746 C CA . GLY A 1 102 ? 10.106 11.320 -19.930 1.00 71.25 102 GLY A CA 1
ATOM 747 C C . GLY A 1 102 ? 10.004 10.338 -21.100 1.00 71.25 102 GLY A C 1
ATOM 748 O O . GLY A 1 102 ? 10.016 10.775 -22.247 1.00 71.25 102 GLY A O 1
ATOM 749 N N . GLY A 1 103 ? 9.875 9.035 -20.824 1.00 75.38 103 GLY A N 1
ATOM 750 C CA . GLY A 1 103 ? 9.464 8.008 -21.783 1.00 75.38 103 GLY A CA 1
ATOM 751 C C . GLY A 1 103 ? 7.963 7.695 -21.720 1.00 75.38 103 GLY A C 1
ATOM 752 O O . GLY A 1 103 ? 7.183 8.421 -21.110 1.00 75.38 103 GLY A O 1
ATOM 753 N N . GLY A 1 104 ? 7.557 6.593 -22.358 1.00 80.44 104 GLY A N 1
ATOM 754 C CA . GLY A 1 104 ? 6.193 6.073 -22.245 1.00 80.44 104 GLY A CA 1
ATOM 755 C C . GLY A 1 104 ? 5.914 5.493 -20.857 1.00 80.44 104 GLY A C 1
ATOM 756 O O . GLY A 1 104 ? 6.806 4.921 -20.228 1.00 80.44 104 GLY A O 1
ATOM 757 N N . GLY A 1 105 ? 4.666 5.620 -20.403 1.00 82.31 105 GLY A N 1
ATOM 758 C CA . GLY A 1 105 ? 4.212 5.022 -19.152 1.00 82.31 105 GLY A CA 1
ATOM 759 C C . GLY A 1 105 ? 4.383 3.501 -19.129 1.00 82.31 105 GLY A C 1
ATOM 760 O O . GLY A 1 105 ? 4.493 2.834 -20.158 1.00 82.31 105 GLY A O 1
ATOM 761 N N . THR A 1 106 ? 4.398 2.948 -17.926 1.00 85.75 106 THR A N 1
ATOM 762 C CA . THR A 1 106 ? 4.683 1.536 -17.658 1.00 85.75 106 THR A CA 1
ATOM 763 C C . THR A 1 106 ? 3.558 0.918 -16.843 1.00 85.75 106 THR A C 1
ATOM 765 O O . THR A 1 106 ? 2.941 1.574 -16.001 1.00 85.75 106 THR A O 1
ATOM 768 N N . LEU A 1 107 ? 3.298 -0.362 -17.104 1.00 88.75 107 LEU A N 1
ATOM 769 C CA . LEU A 1 107 ? 2.350 -1.181 -16.363 1.00 88.75 107 LEU A CA 1
ATOM 770 C C . LEU A 1 107 ? 3.001 -2.530 -16.082 1.00 88.75 107 LEU A C 1
ATOM 772 O O . LEU A 1 107 ? 3.430 -3.222 -17.005 1.00 88.75 107 LEU A O 1
ATOM 776 N N . ALA A 1 108 ? 3.037 -2.913 -14.814 1.00 88.31 108 ALA A N 1
ATOM 777 C CA . ALA A 1 108 ? 3.489 -4.223 -14.389 1.00 88.31 108 ALA A CA 1
ATOM 778 C C . ALA A 1 108 ? 2.462 -4.888 -13.479 1.00 88.31 108 ALA A C 1
ATOM 780 O O . ALA A 1 108 ? 1.708 -4.224 -12.768 1.00 88.31 108 ALA A O 1
ATOM 781 N N . THR A 1 109 ? 2.457 -6.217 -13.489 1.00 90.38 109 THR A N 1
ATOM 782 C CA . THR A 1 109 ? 1.525 -7.027 -12.705 1.00 90.38 109 THR A CA 1
ATOM 783 C C . THR A 1 109 ? 2.274 -8.010 -11.823 1.00 90.38 109 THR A C 1
ATOM 785 O O . THR A 1 109 ? 3.150 -8.732 -12.301 1.00 90.38 109 THR A O 1
ATOM 788 N N . ILE A 1 110 ? 1.884 -8.087 -10.556 1.00 88.69 110 ILE A N 1
ATOM 789 C CA . ILE A 1 110 ? 2.370 -9.068 -9.586 1.00 88.69 110 ILE A CA 1
ATOM 790 C C . ILE A 1 110 ? 1.173 -9.903 -9.141 1.00 88.69 110 ILE A C 1
ATOM 792 O O . ILE A 1 110 ? 0.119 -9.360 -8.824 1.00 88.69 110 ILE A O 1
ATOM 796 N N . ARG A 1 111 ? 1.324 -11.227 -9.092 1.00 90.06 111 ARG A N 1
ATOM 797 C CA . ARG A 1 111 ? 0.316 -12.111 -8.500 1.00 90.06 111 ARG A CA 1
ATOM 798 C C . ARG A 1 111 ? 0.772 -12.548 -7.115 1.00 90.06 111 ARG A C 1
ATOM 800 O O . ARG A 1 111 ? 1.783 -13.231 -6.976 1.00 90.06 111 ARG A O 1
ATOM 807 N N . CYS A 1 112 ? -0.000 -12.181 -6.102 1.00 84.50 112 CYS A N 1
ATOM 808 C CA . CYS A 1 112 ? 0.224 -12.563 -4.717 1.00 84.50 112 CYS A CA 1
ATOM 809 C C . CYS A 1 112 ? -0.841 -13.563 -4.259 1.00 84.50 112 CYS A C 1
ATOM 811 O O . CYS A 1 112 ? -2.025 -13.408 -4.533 1.00 84.50 112 CYS A O 1
ATOM 813 N N . SER A 1 113 ? -0.431 -14.576 -3.496 1.00 86.06 113 SER A N 1
ATOM 814 C CA . SER A 1 113 ? -1.371 -15.412 -2.740 1.00 86.06 113 SER A CA 1
ATOM 815 C C . SER A 1 113 ? -1.704 -14.722 -1.420 1.00 86.06 113 SER A C 1
ATOM 817 O O . SER A 1 113 ? -1.065 -14.977 -0.396 1.00 86.06 113 SER A O 1
ATOM 819 N N . LEU A 1 114 ? -2.663 -13.800 -1.465 1.00 79.81 114 LEU A N 1
ATOM 820 C CA . LEU A 1 114 ? -3.177 -13.118 -0.283 1.00 79.81 114 LEU A CA 1
ATOM 821 C C . LEU A 1 114 ? -4.201 -14.038 0.382 1.00 79.81 114 LEU A C 1
ATOM 823 O O . LEU A 1 114 ? -5.256 -14.312 -0.178 1.00 79.81 114 LEU A O 1
ATOM 827 N N . ARG A 1 115 ? -3.832 -14.588 1.536 1.00 71.12 115 ARG A N 1
ATOM 828 C CA . ARG A 1 115 ? -4.710 -15.358 2.420 1.00 71.12 115 ARG A CA 1
ATOM 829 C C . ARG A 1 115 ? -4.754 -14.654 3.743 1.00 71.12 115 ARG A C 1
ATOM 831 O O . ARG A 1 115 ? -3.651 -14.287 4.221 1.00 71.12 115 ARG A O 1
#

pLDDT: mean 82.33, std 12.78, range [27.31, 95.69]

Radius of gyration: 14.9 Å; chains: 1; bounding box: 34×37×39 Å

Secondary structure (DSSP, 8-state):
--S--TT-EEEEEPPSSTTTTSPEEEEEES---EEEEEE-TTSSEEEEEESSEEEEEEHHHHHH-S-PPPEEEE-GGGT-SS--EEEE-TTSEEEEEE-GGGS--EEEEEE----

Foldseek 3Di:
DPPDDDQKDWDWDQDPDPPSVDTHTFAIDNGGDWQEWEAEPVRQWIWTWDQFWIWIWGNCLVRVGDDTHTDIDTCPVVPAHATHYWYAYPQQKIWTWGCRPPDHIDIDIDGDPDD

=== Feature glossary ==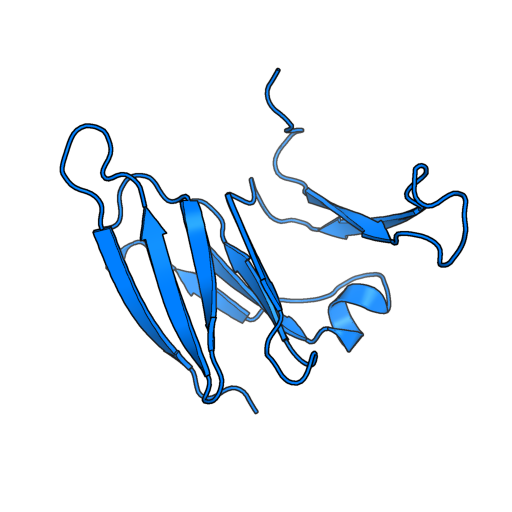=
Key to the feature types in this record:

Secondary structure (8-state, DSSP). Secondary structure is the local, repeating backbone conformation. DSSP classifies it into eight states by reading the hydrogen-bond network: three helix types (H, G, I), two β types (E, B), two non-regular types (T, S), and unstructured coil (-).

Backbone torsions (φ/ψ). Backbone dihedral angles. Every residue except chain termini has a φ (preceding-C → N → Cα → C) and a ψ (N → Cα → C → next-N). They are reported in degrees following the IUPAC sign convention. Secondary structure is essentially a statement about which (φ, ψ) basin each residue occupies.

Predicted aligned error. Predicted Aligned Error (PAE) is an AlphaFold confidence matrix: entry (i, j) is the expected error in the position of residue j, in ångströms, when the prediction is superimposed on the true structure at residue i. Low PAE within a block of residues means that block is internally rigid and well-predicted; high PAE between two blocks means their relative placement is uncertain even if each block individually is confident.

B-factor. B-factor (Debye–Waller factor) reflects atomic displacement in the crystal lattice. It is an experimental observable (units Å²), not a prediction; low values mean the atom is pinned down, high values mean it moves or is heterogeneous across the crystal.

Secondary structure (3-state, P-SEA). Three-state secondary structure (P-SEA) collapses the eight DSSP classes into helix (a), strand (b), and coil (c). P-SEA assigns these from Cα geometry alone — distances and angles — without requiring backbone oxygens, so it works on any Cα trace.

Sequence. Primary structure: the covalent order of the twenty standard amino acids along the backbone. Two proteins with the same sequence will (almost always) fold to the same structure; two with 30% identity often share a fold but not the details.

pLDDT. pLDDT is the predicted lDDT-Cα score: AlphaFold's confidence that the local environment of each residue (all inter-atomic distances within 15 Å) is correctly placed. It is a per-residue number between 0 and 100, with higher meaning more reliable.

InterPro / GO / CATH / organism. Functional annotations link the protein to curated databases. InterPro entries identify conserved domains and families by matching the sequence against member-database signatures (Pfam, PROSITE, CDD, …). Gene Ontology (GO) terms describe molecular function, biological process, and cellular component in a controlled vocabulary. CATH places the structure in a hierarchical fold classification (Class/Architecture/Topology/Homologous-superfamily). The organism is the source species.

Contact-map, Ramachandran, and PAE plots. Three diagnostic plots accompany the record. The Cα contact map visualizes the tertiary structure as a 2D adjacency matrix (8 Å cutoff, sequence-local contacts suppressed). The Ramachandran plot shows the distribution of backbone (φ, ψ) torsions, with points in the α and β basins reflecting secondary structure content. The PAE plot shows AlphaFold's inter-residue confidence as a color matrix.

mmCIF coordinates. The mmCIF table is the protein's shape written out atom by atom. For each backbone N, Cα, C, and carbonyl O, it records an (x, y, z) coordinate triple in Å plus the residue type, chain letter, and residue number.

Radius of gyration, Cα contacts, bounding box. Three whole-structure scalars: the radius of gyration (RMS distance of Cα from centroid, in Å), the count of Cα–Cα contacts (pairs closer than 8 Å and separated by more than four residues in sequence — i.e. tertiary, not local, contacts), and the bounding-box dimensions. Together they distinguish compact globular folds from extended fibres or disordered chains.

Foldseek 3Di. The Foldseek 3Di string encodes local tertiary geometry as a 20-letter alphabet — one character per residue — derived from the relative positions of nearby Cα atoms. Unlike the amino-acid sequence, 3Di is a direct function of the 3D structure, so two proteins with the same fold have similar 3Di strings even at low sequence identity.

Rendered structure images. Six rendered views show the 3D structure from the faces of a cube — i.e. along ±x, ±y, ±z. Rendering representation is drawn randomly per protein from cartoon (secondary-structure ribbons), sticks (backbone bonds), or molecular surface; coloring is either N→C rainbow (blue at the N-terminus through red at the C-terminus) or one color per chain.

Nearest PDB structures. The Foldseek neighbor list gives the closest experimentally determined structures in the PDB, ranked by structural alignment. TM-score near 1 means near-identical fold; near 0.3 means only rough topology match. This is how one finds what a novel AlphaFold prediction most resembles in the solved-structure universe.

Solvent-accessible surface area. SASA measures how much of the protein is reachable by solvent. It is computed by rolling a water-sized probe over the atomic surface and summing the exposed area (Å²). Per-residue SASA distinguishes core (buried, low SASA) from surface (exposed, high SASA) residues; total SASA is a whole-molecule size measure.